Protein AF-A0A953XX07-F1 (afdb_monomer_lite)

Sequence (100 aa):
GDMLASLPTWREVTELLRRIEFIPVFRPGHTSEVFQTLKGKFPEGVIENLKANVVRMPLLPISSTSIRESAAAGESIRQQVPPGVEAYIRANRLYTGGNQ

pLDDT: mean 89.09, std 9.96, range [38.75, 96.44]

Radius of gyration: 18.27 Å; chains: 1; bounding box: 34×27×53 Å

Foldseek 3Di:
DVVLLCLLVDDPSVVCLVPDQDAAEDEPPDDPCSLVSCPVSDDPVSSVSNVVRYDYDYHDPADPVVLLVCLLVVHDCPPNDDPVVSVVCVVVVPSVPDDD

Structure (mmCIF, N/CA/C/O backbone):
data_AF-A0A953XX07-F1
#
_entry.id   AF-A0A953XX07-F1
#
loop_
_atom_site.group_PDB
_atom_site.id
_atom_site.type_symbol
_atom_site.label_atom_id
_atom_site.label_alt_id
_atom_site.label_comp_id
_atom_site.label_asym_id
_atom_site.label_entity_id
_atom_site.label_seq_id
_atom_site.pdbx_PDB_ins_code
_atom_site.Cartn_x
_atom_site.Cartn_y
_atom_site.Cartn_z
_atom_site.occupancy
_atom_site.B_iso_or_equiv
_atom_site.auth_seq_id
_atom_site.auth_comp_id
_atom_site.auth_asym_id
_atom_site.auth_atom_id
_atom_site.pdbx_PDB_model_num
ATOM 1 N N . GLY A 1 1 ? 0.443 4.624 -3.288 1.00 57.72 1 GLY A N 1
ATOM 2 C CA . GLY A 1 1 ? 1.523 5.232 -4.085 1.00 57.72 1 GLY A CA 1
ATOM 3 C C . GLY A 1 1 ? 2.894 4.724 -3.683 1.00 57.72 1 GLY A C 1
ATOM 4 O O . GLY A 1 1 ? 3.708 4.550 -4.569 1.00 57.72 1 GLY A O 1
ATOM 5 N N . ASP A 1 2 ? 3.129 4.397 -2.411 1.00 67.50 2 ASP A N 1
ATOM 6 C CA . ASP A 1 2 ? 4.430 3.880 -1.948 1.00 67.50 2 ASP A CA 1
ATOM 7 C C . ASP A 1 2 ? 4.814 2.503 -2.548 1.00 67.50 2 ASP A C 1
ATOM 9 O O . ASP A 1 2 ? 5.887 2.325 -3.116 1.00 67.50 2 ASP A O 1
ATOM 13 N N . MET A 1 3 ? 3.868 1.552 -2.582 1.00 81.31 3 MET A N 1
ATOM 14 C CA . MET A 1 3 ? 4.082 0.206 -3.154 1.00 81.31 3 MET A CA 1
ATOM 15 C C . MET A 1 3 ? 4.464 0.198 -4.643 1.00 81.31 3 MET A C 1
ATOM 17 O O . MET A 1 3 ? 5.091 -0.745 -5.112 1.00 81.31 3 MET A O 1
ATOM 21 N N . LEU A 1 4 ? 4.079 1.228 -5.405 1.00 88.25 4 LEU A N 1
ATOM 22 C CA . LEU A 1 4 ? 4.428 1.291 -6.824 1.00 88.25 4 LEU A CA 1
ATOM 23 C C . LEU A 1 4 ? 5.920 1.601 -7.008 1.00 88.25 4 LEU A C 1
ATOM 25 O O . LEU A 1 4 ? 6.539 1.049 -7.909 1.00 88.25 4 LEU A O 1
ATOM 29 N N . ALA A 1 5 ? 6.514 2.426 -6.138 1.00 89.00 5 ALA A N 1
ATOM 30 C CA . ALA A 1 5 ? 7.940 2.754 -6.187 1.00 89.00 5 ALA A CA 1
ATOM 31 C C . ALA A 1 5 ? 8.833 1.536 -5.895 1.00 89.00 5 ALA A C 1
ATOM 33 O O . ALA A 1 5 ? 9.939 1.432 -6.432 1.00 89.00 5 ALA A O 1
ATOM 34 N N . SER A 1 6 ? 8.346 0.606 -5.065 1.00 92.31 6 SER A N 1
ATOM 35 C CA . SER A 1 6 ? 9.038 -0.644 -4.740 1.00 92.31 6 SER A CA 1
ATOM 36 C C . SER A 1 6 ? 8.798 -1.761 -5.754 1.00 92.31 6 SER A C 1
ATOM 38 O O . SER A 1 6 ? 9.482 -2.774 -5.690 1.00 92.31 6 SER A O 1
ATOM 40 N N . LEU A 1 7 ? 7.898 -1.588 -6.728 1.00 93.69 7 LEU A N 1
ATOM 41 C CA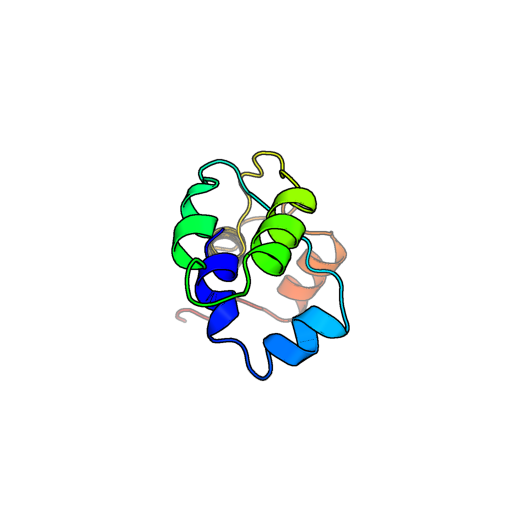 . LEU A 1 7 ? 7.595 -2.609 -7.737 1.00 93.69 7 LEU A CA 1
ATOM 42 C C . LEU A 1 7 ? 8.853 -3.231 -8.393 1.00 93.69 7 LEU A C 1
ATOM 44 O O . LEU A 1 7 ? 8.921 -4.455 -8.473 1.00 93.69 7 LEU A O 1
ATOM 48 N N . PRO A 1 8 ? 9.898 -2.467 -8.777 1.00 94.19 8 PRO A N 1
ATOM 49 C CA . PRO A 1 8 ? 11.131 -3.029 -9.341 1.00 94.19 8 PRO A CA 1
ATOM 50 C C . PRO A 1 8 ? 11.884 -4.005 -8.430 1.00 94.19 8 PRO A C 1
ATOM 52 O O . PRO A 1 8 ? 12.699 -4.780 -8.919 1.00 94.19 8 PRO A O 1
ATOM 55 N N . THR A 1 9 ? 11.653 -3.958 -7.116 1.00 94.88 9 THR A N 1
ATOM 56 C CA . THR A 1 9 ? 12.309 -4.842 -6.144 1.00 94.88 9 THR A CA 1
ATOM 57 C C . THR A 1 9 ? 11.512 -6.117 -5.882 1.00 94.88 9 THR A C 1
ATOM 59 O O . THR A 1 9 ? 11.923 -6.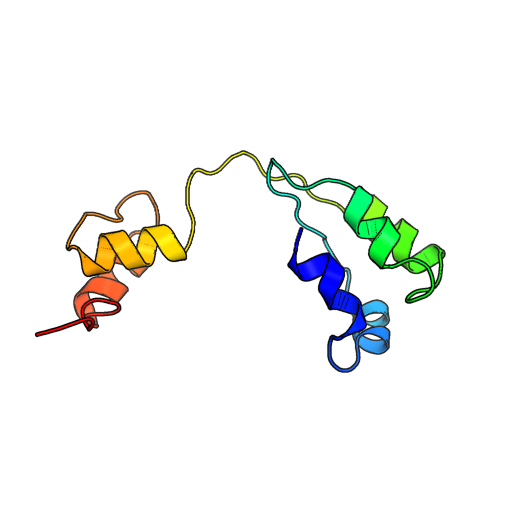935 -5.060 1.00 94.88 9 THR A O 1
ATOM 62 N N . TRP A 1 10 ? 10.350 -6.290 -6.516 1.00 95.38 10 TRP A N 1
ATOM 63 C CA . TRP A 1 10 ? 9.524 -7.473 -6.316 1.00 95.38 10 TRP A CA 1
ATOM 64 C C . TRP A 1 10 ? 10.167 -8.693 -6.976 1.00 95.38 10 TRP A C 1
ATOM 66 O O . TRP A 1 10 ? 10.747 -8.618 -8.062 1.00 95.38 10 TRP A O 1
ATOM 76 N N . ARG A 1 11 ? 10.039 -9.848 -6.317 1.00 96.44 11 ARG A N 1
ATOM 77 C CA . ARG A 1 11 ? 10.537 -11.116 -6.849 1.00 96.44 11 ARG A CA 1
ATOM 78 C C . ARG A 1 11 ? 9.853 -11.413 -8.183 1.00 96.44 11 ARG A C 1
ATOM 80 O O . ARG A 1 11 ? 8.629 -11.439 -8.247 1.00 96.44 11 ARG A O 1
ATOM 87 N N . GLU A 1 12 ? 10.660 -11.650 -9.217 1.00 96.06 12 GLU A N 1
ATOM 88 C CA . GLU A 1 12 ? 10.198 -11.980 -10.573 1.00 96.06 12 GLU A CA 1
ATOM 89 C C . GLU A 1 12 ? 9.247 -10.934 -11.181 1.00 96.06 12 GLU A C 1
ATOM 91 O O . GLU A 1 12 ? 8.350 -11.268 -11.955 1.00 96.06 12 GLU A O 1
ATOM 96 N N . VAL A 1 13 ? 9.456 -9.646 -10.877 1.00 95.56 13 VAL A N 1
ATOM 97 C CA . VAL A 1 13 ? 8.570 -8.567 -11.347 1.00 95.56 13 VAL A CA 1
ATOM 98 C C . VAL A 1 13 ? 8.352 -8.565 -12.863 1.00 95.56 13 VAL A C 1
ATOM 100 O O . VAL A 1 13 ? 7.231 -8.356 -13.313 1.00 95.56 13 VAL A O 1
ATOM 103 N N . THR A 1 14 ? 9.375 -8.869 -13.663 1.00 93.31 14 THR A N 1
ATOM 104 C CA . THR A 1 14 ? 9.243 -8.949 -15.126 1.00 93.31 14 THR A CA 1
ATOM 105 C C . THR A 1 14 ? 8.269 -10.040 -15.565 1.00 93.31 14 THR A C 1
ATOM 107 O O . THR A 1 14 ? 7.546 -9.853 -16.538 1.00 93.31 14 THR A O 1
ATOM 110 N N . GLU A 1 15 ? 8.224 -11.173 -14.861 1.00 95.62 15 GLU A N 1
ATOM 111 C CA . GLU A 1 15 ? 7.283 -12.246 -15.182 1.00 95.62 15 GLU A CA 1
ATOM 112 C C . GLU A 1 15 ? 5.868 -11.893 -14.739 1.00 95.62 15 GLU A C 1
ATOM 114 O O . GLU A 1 15 ? 4.914 -12.124 -15.482 1.00 95.62 15 GLU A O 1
ATOM 119 N N . LEU A 1 16 ? 5.731 -11.256 -13.575 1.00 95.81 16 LEU A N 1
ATOM 120 C CA . LEU A 1 16 ? 4.446 -10.730 -13.128 1.00 95.81 16 LEU A CA 1
ATOM 121 C C . LEU A 1 16 ? 3.884 -9.738 -14.153 1.00 95.81 16 LEU A C 1
ATOM 123 O O . LEU A 1 16 ? 2.742 -9.887 -14.574 1.00 95.81 16 LEU A O 1
ATOM 127 N N . LEU A 1 17 ? 4.701 -8.796 -14.632 1.00 94.31 17 LEU A N 1
ATOM 128 C CA . LEU A 1 17 ? 4.308 -7.809 -15.646 1.00 94.31 17 LEU A CA 1
ATOM 129 C C . LEU A 1 17 ? 3.858 -8.435 -16.978 1.00 94.31 17 LEU A C 1
ATOM 131 O O . LEU A 1 17 ? 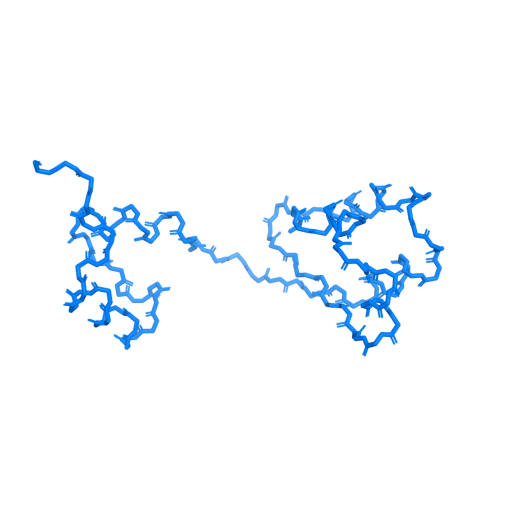3.155 -7.782 -17.741 1.00 94.31 17 LEU A O 1
ATOM 135 N N . ARG A 1 18 ? 4.252 -9.682 -17.272 1.00 93.75 18 ARG A N 1
ATOM 136 C CA . ARG A 1 18 ? 3.794 -10.425 -18.458 1.00 93.75 18 ARG A CA 1
ATOM 137 C C . ARG A 1 18 ? 2.529 -11.243 -18.219 1.00 93.75 18 ARG A C 1
ATOM 139 O O . ARG A 1 18 ? 1.801 -11.509 -19.169 1.00 93.75 18 ARG A O 1
ATOM 146 N N . ARG A 1 19 ? 2.306 -11.706 -16.987 1.00 95.81 19 ARG A N 1
ATOM 147 C CA . ARG A 1 19 ? 1.229 -12.653 -16.653 1.00 95.81 19 ARG A CA 1
ATOM 148 C C . ARG A 1 19 ? -0.040 -11.992 -16.153 1.00 95.81 19 ARG A C 1
ATOM 150 O O . ARG A 1 19 ? -1.102 -12.598 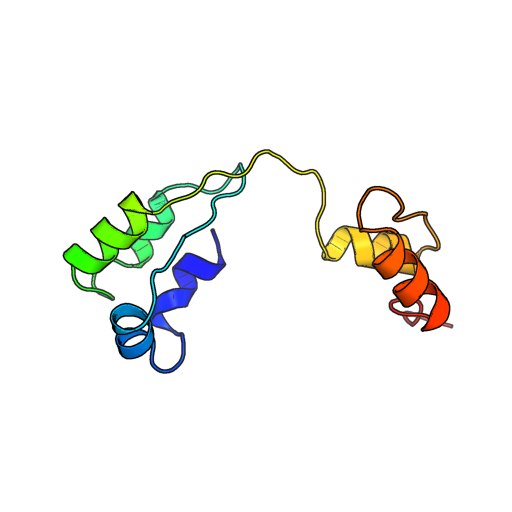-16.264 1.00 95.81 19 ARG A O 1
ATOM 157 N N . ILE A 1 20 ? 0.076 -10.816 -15.545 1.00 95.12 20 ILE A N 1
ATOM 158 C CA . ILE A 1 20 ? -1.044 -10.146 -14.894 1.00 95.12 20 ILE A CA 1
ATOM 159 C C . ILE A 1 20 ? -1.098 -8.673 -15.265 1.00 95.12 20 ILE A C 1
ATOM 161 O O . ILE A 1 20 ? -0.087 -8.039 -15.569 1.00 95.12 20 ILE A O 1
ATOM 165 N N . GLU A 1 21 ? -2.301 -8.124 -15.180 1.00 93.00 21 GLU A N 1
ATOM 166 C CA . GLU A 1 21 ? -2.519 -6.695 -15.298 1.00 93.00 21 GLU A CA 1
ATOM 167 C C . GLU A 1 21 ? -2.304 -6.016 -13.943 1.00 93.00 21 GLU A C 1
ATOM 169 O O . GLU A 1 21 ? -2.869 -6.413 -12.921 1.00 93.00 21 GLU A O 1
ATOM 174 N N . PHE A 1 22 ? -1.474 -4.977 -13.934 1.00 94.50 22 PHE A N 1
ATOM 175 C CA . PHE A 1 22 ? -1.254 -4.156 -12.752 1.00 94.50 22 PHE A CA 1
ATOM 176 C C . PHE A 1 22 ? -2.196 -2.955 -12.773 1.00 94.50 22 PHE A C 1
ATOM 178 O O . PHE A 1 22 ? -2.238 -2.208 -13.749 1.00 94.50 22 PHE A O 1
ATOM 185 N N . ILE A 1 23 ? -2.893 -2.738 -11.657 1.00 92.94 23 ILE A N 1
ATOM 186 C CA . ILE A 1 23 ? -3.803 -1.606 -11.448 1.00 92.94 23 ILE A CA 1
ATOM 187 C C . ILE A 1 23 ? -3.251 -0.764 -10.294 1.00 92.94 23 ILE A C 1
ATOM 189 O O . ILE A 1 23 ? -3.512 -1.067 -9.123 1.00 92.94 23 ILE A O 1
ATOM 193 N N . PRO A 1 24 ? -2.437 0.272 -10.563 1.00 92.12 24 PRO A N 1
ATOM 194 C CA . PRO A 1 24 ? -1.929 1.116 -9.498 1.00 92.12 24 PRO A CA 1
ATOM 195 C C . PRO A 1 24 ? -3.047 1.951 -8.879 1.00 92.12 24 PRO A C 1
ATOM 197 O O . PRO A 1 24 ? -3.754 2.690 -9.562 1.00 92.12 24 PRO A O 1
ATOM 200 N N . VAL A 1 25 ? -3.175 1.878 -7.557 1.00 90.06 25 VAL A N 1
ATOM 201 C CA . VAL A 1 25 ? -4.231 2.584 -6.829 1.00 90.06 25 VAL A CA 1
ATOM 202 C C . VAL A 1 25 ? -3.675 3.814 -6.115 1.00 90.06 25 VAL A C 1
ATOM 204 O O . VAL A 1 25 ? -2.749 3.732 -5.295 1.00 90.06 25 VAL A O 1
ATOM 207 N N . PHE A 1 26 ? -4.216 4.987 -6.445 1.00 89.50 26 PHE A N 1
ATOM 208 C CA . PHE A 1 26 ? -3.758 6.277 -5.933 1.00 89.50 26 PHE A CA 1
ATOM 209 C C . PHE A 1 26 ? -4.734 6.812 -4.886 1.00 89.50 26 PHE A C 1
ATOM 21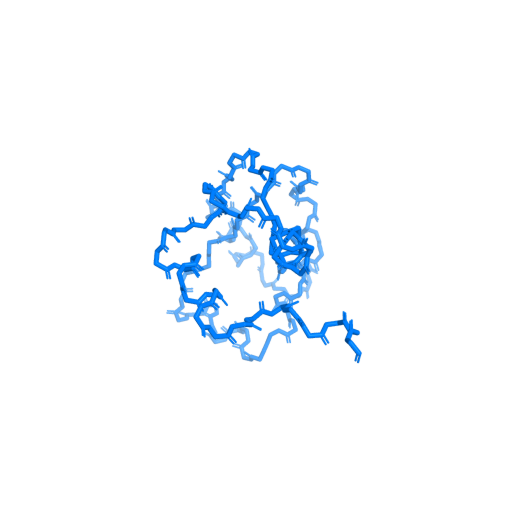1 O O . PHE A 1 26 ? -5.876 7.149 -5.191 1.00 89.50 26 PHE A O 1
ATOM 218 N N . ARG A 1 27 ? -4.252 6.918 -3.644 1.00 85.38 27 ARG A N 1
ATOM 219 C CA . ARG A 1 27 ? -4.929 7.626 -2.552 1.00 85.38 27 ARG A CA 1
ATOM 220 C C . ARG A 1 27 ? -4.628 9.127 -2.660 1.00 85.38 27 ARG A C 1
ATOM 222 O O . ARG A 1 27 ? -3.514 9.467 -3.074 1.00 85.38 27 ARG A O 1
ATOM 229 N N . PRO A 1 28 ? -5.542 10.021 -2.247 1.00 81.50 28 PRO A N 1
ATOM 230 C CA . PRO A 1 28 ? -5.258 11.452 -2.181 1.00 81.50 28 PRO A CA 1
ATOM 231 C C . PRO A 1 28 ? -3.950 11.743 -1.432 1.00 81.50 28 PRO A C 1
ATOM 233 O O . PRO A 1 28 ? -3.623 11.058 -0.462 1.00 81.50 28 PRO A O 1
ATOM 236 N N . GLY A 1 29 ? -3.178 12.708 -1.935 1.00 78.06 29 GLY A N 1
ATOM 237 C CA . GLY A 1 29 ? -1.821 13.006 -1.463 1.00 78.06 29 GLY A CA 1
ATOM 238 C C . GLY A 1 29 ? -0.700 12.215 -2.152 1.00 78.06 29 GLY A C 1
ATOM 239 O O . GLY A 1 29 ? 0.463 12.529 -1.936 1.00 78.06 29 GLY A O 1
ATOM 240 N N . HIS A 1 30 ? -1.011 11.232 -3.008 1.00 78.19 30 HIS A N 1
ATOM 241 C CA . HIS A 1 30 ? -0.013 10.579 -3.864 1.00 78.19 30 HIS A CA 1
ATOM 242 C C . HIS A 1 30 ? -0.064 11.125 -5.294 1.00 78.19 30 HIS A C 1
ATOM 244 O O . HIS A 1 30 ? -1.141 11.271 -5.878 1.00 78.19 30 HIS A O 1
ATOM 250 N N . THR A 1 31 ? 1.110 11.391 -5.865 1.00 76.88 31 THR A N 1
ATOM 251 C CA . THR A 1 31 ? 1.274 12.031 -7.174 1.00 76.88 31 THR A CA 1
ATOM 252 C C . THR A 1 31 ? 1.742 11.040 -8.240 1.00 76.88 31 THR A C 1
ATOM 254 O O . THR A 1 31 ? 2.276 9.967 -7.955 1.00 76.88 31 THR A O 1
ATOM 257 N N . SER A 1 32 ? 1.576 11.421 -9.508 1.00 82.00 32 SER A N 1
ATOM 258 C CA . SER A 1 32 ? 2.142 10.713 -10.665 1.00 82.00 32 SER A CA 1
ATOM 259 C C . SER A 1 32 ? 3.671 10.793 -10.743 1.00 82.00 32 SER A C 1
ATOM 261 O O . SER A 1 32 ? 4.275 10.159 -11.605 1.00 82.00 32 SER A O 1
ATOM 263 N N . GLU A 1 33 ? 4.324 11.538 -9.851 1.00 87.06 33 GLU A N 1
ATOM 264 C CA . GLU A 1 33 ? 5.787 11.643 -9.797 1.00 87.06 33 GLU A CA 1
ATOM 265 C C . GLU A 1 33 ? 6.431 10.294 -9.470 1.00 87.06 33 GLU A C 1
ATOM 267 O O . GLU A 1 33 ? 7.545 10.024 -9.910 1.00 87.06 33 GLU A O 1
ATOM 272 N N . VAL A 1 34 ? 5.697 9.390 -8.809 1.00 88.12 34 VAL A N 1
ATOM 273 C CA . VAL A 1 34 ? 6.153 8.019 -8.549 1.00 88.12 34 VAL A CA 1
ATOM 274 C C . VAL A 1 34 ? 6.579 7.283 -9.826 1.00 88.12 34 VAL A C 1
ATOM 276 O O . VAL A 1 34 ? 7.526 6.501 -9.788 1.00 88.12 34 VAL A O 1
ATOM 279 N N . PHE A 1 35 ? 5.977 7.577 -10.986 1.00 90.81 35 PHE A N 1
ATOM 280 C CA . PHE A 1 35 ? 6.373 6.962 -12.258 1.00 90.81 35 PHE A CA 1
ATOM 281 C C . PHE A 1 35 ? 7.777 7.380 -12.708 1.00 90.81 35 PHE A C 1
ATOM 283 O O . PHE A 1 35 ? 8.432 6.635 -13.433 1.00 90.81 35 PHE A O 1
ATOM 290 N N . GLN A 1 36 ? 8.280 8.531 -12.250 1.00 90.62 36 GLN A N 1
ATOM 291 C CA . GLN A 1 36 ? 9.662 8.938 -12.509 1.00 90.62 36 GLN A CA 1
ATOM 292 C C . GLN A 1 36 ? 10.652 7.988 -11.830 1.00 90.62 36 GLN A C 1
ATOM 294 O O . GLN A 1 36 ? 11.688 7.678 -12.406 1.00 90.62 36 GLN A O 1
ATOM 299 N N . THR A 1 37 ? 10.303 7.443 -10.659 1.00 90.81 37 THR A N 1
ATOM 300 C CA . THR A 1 37 ? 11.146 6.473 -9.934 1.00 90.81 37 THR A CA 1
ATOM 301 C C . THR A 1 37 ? 11.273 5.118 -10.644 1.00 90.81 37 THR A C 1
ATOM 303 O O . THR A 1 37 ? 12.141 4.314 -10.285 1.00 90.81 37 THR A O 1
ATOM 306 N N . LEU A 1 38 ? 10.419 4.867 -11.646 1.00 92.19 38 LEU A N 1
ATOM 307 C CA . LEU A 1 38 ? 10.402 3.653 -12.464 1.00 92.19 38 LEU A CA 1
ATOM 308 C C . LEU A 1 38 ? 11.183 3.798 -13.774 1.00 92.19 38 LEU A C 1
ATOM 310 O O . LEU A 1 38 ? 11.501 2.790 -14.409 1.00 92.19 38 LEU A O 1
ATOM 314 N N . LYS A 1 39 ? 11.515 5.029 -14.182 1.00 92.88 39 LYS A N 1
ATOM 315 C CA . LYS A 1 39 ? 12.313 5.267 -15.388 1.00 92.88 39 LYS A CA 1
ATOM 316 C C . LYS A 1 39 ? 13.674 4.590 -15.264 1.00 92.88 39 LYS A C 1
ATOM 318 O O . LYS A 1 39 ? 14.313 4.641 -14.217 1.00 92.88 39 LYS A O 1
ATOM 323 N N . GLY A 1 40 ? 14.095 3.920 -16.333 1.00 92.31 40 GLY A N 1
ATOM 324 C CA . GLY A 1 40 ? 15.332 3.134 -16.360 1.00 92.31 40 GLY A CA 1
ATOM 325 C C . GLY A 1 40 ? 15.256 1.790 -15.625 1.00 92.31 40 GLY A C 1
ATOM 326 O O . GLY A 1 40 ? 16.171 0.988 -15.769 1.00 92.31 40 GLY A O 1
ATOM 327 N N . LYS A 1 41 ? 14.174 1.508 -14.883 1.00 93.38 41 LYS A N 1
ATOM 328 C CA . LYS A 1 41 ? 13.937 0.204 -14.236 1.00 93.38 41 LYS A CA 1
ATOM 329 C C . LYS A 1 41 ? 12.993 -0.686 -15.042 1.00 93.38 41 LYS A C 1
ATOM 331 O O . LYS A 1 41 ? 13.103 -1.905 -14.977 1.00 93.38 41 LYS A O 1
ATOM 336 N N . PHE A 1 42 ? 12.097 -0.078 -15.818 1.00 94.56 42 PHE A N 1
ATOM 337 C CA . PHE A 1 42 ? 11.200 -0.771 -16.739 1.00 94.56 42 PHE A CA 1
ATOM 338 C C . PHE A 1 42 ? 11.243 -0.157 -18.144 1.00 94.56 42 PHE A C 1
ATOM 340 O O . PHE A 1 42 ? 11.546 1.034 -18.276 1.00 94.56 42 PHE A O 1
ATOM 347 N N . PRO A 1 43 ? 10.908 -0.938 -19.191 1.00 94.25 43 PRO A N 1
ATOM 348 C CA . PRO A 1 43 ? 10.659 -0.404 -20.526 1.00 94.25 43 PRO A CA 1
ATOM 349 C C . PRO A 1 43 ? 9.558 0.658 -20.510 1.00 94.25 43 PRO A C 1
ATOM 351 O O . PRO A 1 43 ? 8.603 0.561 -19.739 1.00 94.25 43 PRO A O 1
ATOM 354 N N . GLU A 1 44 ? 9.645 1.635 -21.408 1.00 94.12 44 GLU A N 1
ATOM 355 C CA . GLU A 1 44 ? 8.688 2.746 -21.457 1.00 94.12 44 GLU A CA 1
ATOM 356 C C . GLU A 1 44 ? 7.244 2.267 -21.655 1.00 94.12 44 GLU A C 1
ATOM 358 O O . GLU A 1 44 ? 6.352 2.711 -20.939 1.00 94.12 44 GLU A O 1
ATOM 363 N N . GLY A 1 45 ? 7.022 1.260 -22.509 1.00 94.25 45 GLY A N 1
ATOM 364 C CA . GLY A 1 45 ? 5.692 0.675 -22.714 1.00 94.25 45 GLY A CA 1
ATOM 365 C C . GLY A 1 45 ? 5.064 0.077 -21.447 1.00 94.25 45 GLY A C 1
ATOM 366 O O . GLY A 1 45 ? 3.853 0.164 -21.267 1.00 94.25 45 GLY A O 1
ATOM 367 N N . VAL A 1 46 ? 5.874 -0.465 -20.528 1.00 94.69 46 VAL A N 1
ATOM 368 C CA . VAL A 1 46 ? 5.384 -0.945 -19.223 1.00 94.69 46 VAL A CA 1
ATOM 369 C C . VAL A 1 46 ? 4.948 0.233 -18.358 1.00 94.69 46 VAL A C 1
ATOM 371 O O . VAL A 1 46 ? 3.891 0.189 -17.735 1.00 94.69 46 VAL A O 1
ATOM 374 N N . ILE A 1 47 ? 5.747 1.300 -18.325 1.00 94.81 47 ILE A N 1
ATOM 375 C CA . ILE A 1 47 ? 5.438 2.498 -17.539 1.00 94.81 47 ILE A CA 1
ATOM 376 C C . ILE A 1 47 ? 4.157 3.161 -18.062 1.00 94.81 47 ILE A C 1
ATOM 378 O O . ILE A 1 47 ? 3.315 3.560 -17.258 1.00 94.81 47 ILE A O 1
ATOM 382 N N . GLU A 1 48 ? 3.975 3.242 -19.381 1.00 94.62 48 GLU A N 1
ATOM 383 C CA . GLU A 1 48 ? 2.751 3.777 -19.987 1.00 94.62 48 GLU A CA 1
ATOM 384 C C . GLU A 1 48 ? 1.526 2.903 -19.701 1.00 94.62 48 GLU A C 1
ATOM 386 O O . GLU A 1 48 ? 0.475 3.433 -19.340 1.00 94.62 48 GLU A O 1
ATOM 391 N N . ASN A 1 49 ? 1.659 1.573 -19.750 1.00 94.31 49 ASN A N 1
ATOM 392 C CA . ASN A 1 49 ? 0.571 0.674 -19.360 1.00 94.31 49 ASN A CA 1
ATOM 393 C C . ASN A 1 49 ? 0.167 0.869 -17.885 1.00 94.31 49 ASN A C 1
ATOM 395 O O . ASN A 1 49 ? -1.015 1.025 -17.580 1.00 94.31 49 ASN A O 1
ATOM 399 N N . LEU A 1 50 ? 1.142 0.971 -16.974 1.00 94.19 50 LEU A N 1
ATOM 400 C CA . LEU A 1 50 ? 0.873 1.241 -15.559 1.00 94.19 50 LEU A CA 1
ATOM 401 C C . LEU A 1 50 ? 0.174 2.592 -15.345 1.00 94.19 50 LEU A C 1
ATOM 403 O O . LEU A 1 50 ? -0.693 2.694 -14.480 1.00 94.19 50 LEU A O 1
ATOM 407 N N . LYS A 1 51 ? 0.537 3.631 -16.110 1.00 93.25 51 LYS A N 1
ATOM 408 C CA . LYS A 1 51 ? -0.124 4.947 -16.054 1.00 93.25 51 LYS A CA 1
ATOM 409 C C . LYS A 1 51 ? -1.566 4.890 -16.553 1.00 93.25 51 LYS A C 1
ATOM 411 O O . LYS A 1 51 ? -2.431 5.516 -15.943 1.00 93.25 51 LYS A O 1
ATOM 416 N N . ALA A 1 52 ? -1.816 4.163 -17.642 1.00 93.12 52 ALA A N 1
ATOM 417 C CA . ALA A 1 52 ? -3.146 4.026 -18.232 1.00 93.12 52 ALA A CA 1
ATOM 418 C C . ALA A 1 52 ? -4.132 3.328 -17.281 1.00 93.12 52 ALA A C 1
ATOM 420 O O . ALA A 1 52 ? -5.304 3.692 -17.235 1.00 93.12 52 ALA A O 1
ATOM 421 N N . ASN A 1 53 ? -3.635 2.396 -16.464 1.00 93.56 53 ASN A N 1
ATOM 422 C CA . ASN A 1 53 ? -4.437 1.586 -15.548 1.00 93.56 53 ASN A CA 1
ATOM 423 C C . ASN A 1 53 ? -4.551 2.159 -14.123 1.00 93.56 53 ASN A C 1
ATOM 425 O O . ASN A 1 53 ? -4.937 1.451 -13.190 1.00 93.56 53 ASN A O 1
ATOM 429 N N . VAL A 1 54 ? -4.212 3.436 -13.910 1.00 92.56 54 VAL A N 1
ATOM 430 C CA . VAL A 1 54 ? -4.314 4.050 -12.578 1.00 92.56 54 VAL A CA 1
ATOM 431 C C . VAL A 1 54 ? -5.771 4.218 -12.157 1.00 92.56 54 VAL A C 1
ATOM 433 O O . VAL A 1 54 ? -6.552 4.909 -12.811 1.00 92.56 54 VAL A O 1
ATOM 436 N N . VAL A 1 55 ? -6.099 3.706 -10.971 1.00 92.25 55 VAL A N 1
ATOM 437 C CA . VAL A 1 55 ? -7.384 3.952 -10.308 1.00 92.25 55 VAL A CA 1
ATOM 438 C C . VAL A 1 55 ? -7.197 4.957 -9.179 1.00 92.25 55 VAL A C 1
ATOM 440 O O . VAL A 1 55 ? -6.369 4.780 -8.283 1.00 92.25 55 VAL A O 1
ATOM 443 N N . ARG A 1 56 ? -7.994 6.028 -9.196 1.00 89.25 56 ARG A N 1
ATOM 444 C CA . ARG A 1 56 ? -8.009 7.035 -8.129 1.00 89.25 56 ARG A CA 1
ATOM 445 C C . ARG A 1 56 ? -9.047 6.661 -7.083 1.00 89.25 56 ARG A C 1
ATOM 447 O O . ARG A 1 56 ? -10.225 6.527 -7.395 1.00 89.25 56 ARG A O 1
ATOM 454 N N . MET A 1 57 ? -8.605 6.519 -5.840 1.00 86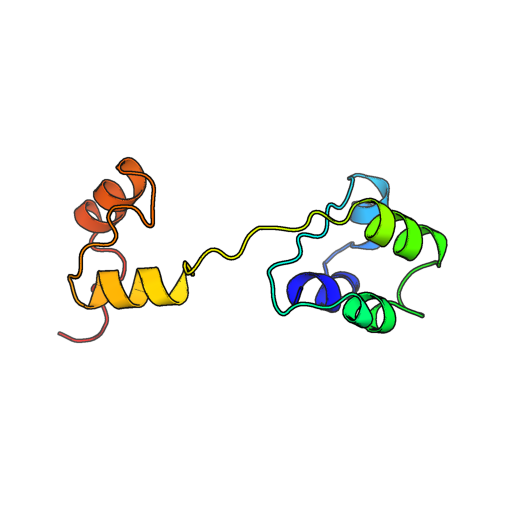.69 57 MET A N 1
ATOM 455 C CA . MET A 1 57 ? -9.500 6.301 -4.710 1.00 86.69 57 MET A CA 1
ATOM 456 C C . MET A 1 57 ? -9.972 7.627 -4.110 1.00 86.69 57 MET A C 1
ATOM 458 O O . MET A 1 57 ? -9.212 8.601 -4.103 1.00 86.69 57 MET A O 1
ATOM 462 N N . PRO A 1 58 ? -11.188 7.665 -3.538 1.00 85.00 58 PRO A N 1
ATOM 463 C CA . PRO A 1 58 ? -11.615 8.781 -2.707 1.00 85.00 58 PRO A CA 1
ATOM 464 C C . PRO A 1 58 ? -10.767 8.876 -1.432 1.00 85.00 58 PRO A C 1
ATOM 466 O O . PRO A 1 58 ? -10.077 7.930 -1.030 1.00 85.00 58 PRO A O 1
ATOM 469 N N . LEU A 1 59 ? -10.836 10.029 -0.764 1.00 83.50 59 LEU A N 1
ATOM 470 C CA . LEU A 1 59 ? -10.241 10.174 0.557 1.00 83.50 59 LEU A CA 1
ATOM 471 C C . LEU A 1 59 ? -11.047 9.340 1.552 1.00 83.50 59 LEU A C 1
ATOM 473 O O . LEU A 1 59 ? -12.168 9.688 1.905 1.00 83.50 59 LEU A O 1
ATOM 477 N N . LEU A 1 60 ? -10.451 8.249 2.019 1.00 82.00 60 LEU A N 1
ATOM 478 C CA . LEU A 1 60 ? -10.972 7.472 3.135 1.00 82.00 60 LEU A CA 1
ATOM 479 C C . LEU A 1 60 ? -10.111 7.777 4.362 1.00 82.00 60 LEU A C 1
ATOM 481 O O . LEU A 1 60 ? -8.909 7.498 4.308 1.00 82.00 60 LEU A O 1
ATOM 485 N N . PRO A 1 61 ? -10.660 8.328 5.458 1.00 80.25 61 PRO A N 1
ATOM 486 C CA . PRO A 1 61 ? -9.920 8.590 6.694 1.00 80.25 61 PRO A CA 1
ATOM 487 C C . PRO A 1 61 ? -9.734 7.300 7.515 1.00 80.25 61 PRO A C 1
ATOM 489 O O . PRO A 1 61 ? -9.946 7.272 8.719 1.00 80.25 61 PRO A O 1
ATOM 492 N N . ILE A 1 62 ? -9.384 6.199 6.848 1.00 86.56 62 ILE A N 1
ATOM 493 C CA . ILE A 1 62 ? -9.226 4.874 7.448 1.00 86.56 62 ILE A CA 1
ATOM 494 C C . ILE A 1 62 ? -7.832 4.362 7.091 1.00 86.56 62 ILE A C 1
ATOM 496 O O . ILE A 1 62 ? -7.345 4.553 5.972 1.00 86.56 62 ILE A O 1
ATOM 500 N N . SER A 1 63 ? -7.163 3.730 8.051 1.00 89.25 63 SER A N 1
ATOM 501 C CA . SER A 1 63 ? -5.889 3.050 7.846 1.00 89.25 63 SER A CA 1
ATOM 502 C C . SER A 1 63 ? -5.785 1.846 8.775 1.00 89.25 63 SER A C 1
ATOM 504 O O . SER A 1 63 ? -6.352 1.851 9.865 1.00 89.25 63 SER A O 1
ATOM 506 N N . SER A 1 64 ? -5.028 0.820 8.386 1.00 91.69 64 SER A N 1
ATOM 507 C CA . SER A 1 64 ? -4.811 -0.330 9.268 1.00 91.69 64 SER A CA 1
ATOM 508 C C . SER A 1 64 ? -4.072 0.059 10.551 1.00 91.69 64 SER A C 1
ATOM 510 O O . SER A 1 64 ? -4.292 -0.570 11.575 1.00 91.69 64 SER A O 1
ATOM 512 N N . THR A 1 65 ? -3.208 1.081 10.511 1.00 91.81 65 THR A N 1
ATOM 513 C CA . THR A 1 65 ? -2.527 1.598 11.709 1.00 91.81 65 THR A CA 1
ATOM 514 C C . THR A 1 65 ? -3.535 2.175 12.696 1.00 91.81 65 THR A C 1
ATOM 516 O O . THR A 1 65 ? -3.615 1.666 13.808 1.00 91.81 65 THR A O 1
ATOM 519 N N . SER A 1 66 ? -4.388 3.106 12.256 1.00 92.50 66 SER A N 1
ATOM 520 C CA . SER A 1 66 ? -5.423 3.694 13.117 1.00 92.50 66 SER A CA 1
ATOM 521 C C . SER A 1 66 ? -6.433 2.656 13.622 1.00 92.50 66 SER A C 1
ATOM 523 O O . SER A 1 66 ? -6.825 2.704 14.779 1.00 92.50 66 SER A O 1
ATOM 525 N N . ILE A 1 67 ? -6.815 1.668 12.797 1.00 94.81 67 ILE A N 1
ATOM 526 C CA . ILE A 1 67 ? -7.698 0.567 13.233 1.00 94.81 67 ILE A CA 1
ATOM 527 C C . ILE A 1 67 ? -7.042 -0.250 14.354 1.00 94.81 67 ILE A C 1
ATOM 529 O O . ILE A 1 67 ? -7.705 -0.583 15.332 1.00 94.81 67 ILE A O 1
ATOM 533 N N . ARG A 1 68 ? -5.754 -0.600 14.221 1.00 94.75 68 ARG A N 1
ATOM 534 C CA . ARG A 1 68 ? -5.039 -1.367 15.254 1.00 94.75 68 ARG A CA 1
ATOM 535 C C . ARG A 1 68 ? -4.883 -0.571 16.546 1.00 94.75 68 ARG A C 1
ATOM 537 O O . ARG A 1 68 ? -5.033 -1.159 17.608 1.00 94.75 68 ARG A O 1
ATOM 544 N N . GLU A 1 69 ? -4.599 0.726 16.452 1.00 93.81 69 GLU A N 1
ATOM 545 C CA . GLU A 1 69 ? -4.491 1.628 17.606 1.00 93.81 69 GLU A CA 1
ATOM 546 C C . GLU A 1 69 ? -5.825 1.738 18.355 1.00 93.81 69 GLU A C 1
ATOM 548 O O . GLU A 1 69 ? -5.867 1.459 19.551 1.00 93.81 69 GLU A O 1
ATOM 553 N N . SER A 1 70 ? -6.927 2.021 17.651 1.00 92.50 70 SER A N 1
ATOM 554 C CA . SER A 1 70 ? -8.268 2.049 18.249 1.00 92.50 70 SER A CA 1
ATOM 555 C C . SER A 1 70 ? -8.660 0.696 18.849 1.00 92.50 70 SER A C 1
ATOM 557 O O . SER A 1 70 ? -9.139 0.636 19.980 1.00 92.50 70 SER A O 1
ATOM 559 N N . ALA A 1 71 ? -8.401 -0.413 18.147 1.00 93.19 71 ALA A N 1
ATOM 560 C CA . ALA A 1 71 ? -8.678 -1.751 18.671 1.00 93.19 71 ALA A CA 1
ATOM 561 C C . ALA A 1 71 ? -7.866 -2.064 19.943 1.00 93.19 71 ALA A C 1
ATOM 563 O O . ALA A 1 71 ? -8.405 -2.655 20.878 1.00 93.19 71 ALA A O 1
ATOM 564 N N . ALA A 1 72 ? -6.596 -1.650 20.000 1.00 92.75 72 ALA A N 1
ATOM 565 C CA . ALA A 1 72 ? -5.745 -1.800 21.180 1.00 92.75 72 ALA A CA 1
ATOM 566 C C . ALA A 1 72 ? -6.228 -0.940 22.361 1.00 92.75 72 ALA A C 1
ATOM 568 O O . ALA A 1 72 ? -6.173 -1.387 23.504 1.00 92.75 72 ALA A O 1
ATOM 569 N N . ALA A 1 73 ? -6.749 0.258 22.082 1.00 91.44 73 ALA A N 1
ATOM 570 C CA . ALA A 1 73 ? -7.338 1.163 23.070 1.00 91.44 73 ALA A CA 1
ATOM 571 C C . ALA A 1 73 ? -8.747 0.741 23.541 1.00 91.44 73 ALA A C 1
ATOM 573 O O . ALA A 1 73 ? -9.334 1.397 24.400 1.00 91.44 73 ALA A O 1
ATOM 574 N N . GLY A 1 74 ? -9.311 -0.345 22.996 1.00 88.38 74 GLY A N 1
ATOM 575 C CA . GLY A 1 74 ? -10.677 -0.785 23.295 1.00 88.38 74 GLY A CA 1
ATOM 576 C C . GLY A 1 74 ? -11.762 0.100 22.670 1.00 88.38 74 GLY A C 1
ATOM 577 O O . GLY A 1 74 ? -12.934 -0.008 23.035 1.00 88.38 74 GLY A O 1
ATOM 578 N N . GLU A 1 75 ? -11.392 0.966 21.729 1.00 90.56 75 GLU A N 1
ATOM 579 C CA . GLU A 1 75 ? -12.316 1.823 20.998 1.00 90.56 75 GLU A CA 1
ATOM 580 C C . GLU A 1 75 ? -13.092 1.034 19.937 1.00 90.56 75 GLU A C 1
ATOM 582 O O . GLU A 1 75 ? -12.656 0.008 19.405 1.00 90.56 75 GLU A O 1
ATOM 587 N N . SER A 1 76 ? -14.274 1.543 19.590 1.00 88.75 76 SER A N 1
ATOM 588 C CA . SER A 1 76 ? -15.096 0.953 18.539 1.00 88.75 76 SER A CA 1
ATOM 589 C C . SER A 1 76 ? -14.492 1.211 17.158 1.00 88.75 76 SER A C 1
ATOM 591 O O . SER A 1 76 ? -14.487 2.341 16.680 1.00 88.75 76 SER A O 1
ATOM 593 N N . ILE A 1 77 ? -14.124 0.138 16.461 1.00 93.31 77 ILE A N 1
ATOM 594 C CA . ILE A 1 77 ? -13.744 0.149 15.034 1.00 93.31 77 ILE A CA 1
ATOM 595 C C . ILE A 1 77 ? -14.931 -0.143 14.097 1.00 93.31 77 ILE A C 1
ATOM 597 O O . ILE A 1 77 ? -14.764 -0.369 12.893 1.00 93.31 77 ILE A O 1
ATOM 601 N N . ARG A 1 78 ? -16.157 -0.138 14.638 1.00 88.06 78 ARG A N 1
ATOM 602 C CA . ARG A 1 78 ? -17.394 -0.256 13.861 1.00 88.06 78 ARG A CA 1
ATOM 603 C C . ARG A 1 78 ? -17.435 0.837 12.791 1.00 88.06 78 ARG A C 1
ATOM 605 O O . ARG A 1 78 ? -17.062 1.971 13.058 1.00 88.06 78 ARG A O 1
ATOM 612 N N . GLN A 1 79 ? -17.900 0.499 11.588 1.00 89.19 79 GLN A N 1
ATOM 613 C CA . GLN A 1 79 ? -17.896 1.359 10.385 1.00 89.19 79 GLN A CA 1
ATOM 614 C C . GLN A 1 79 ? -16.524 1.566 9.715 1.00 89.19 79 GLN A C 1
ATOM 616 O O . GLN A 1 79 ? -16.491 2.029 8.578 1.00 89.19 79 GLN A O 1
ATOM 621 N N . GLN A 1 80 ? -15.409 1.183 10.346 1.00 91.88 80 GLN A N 1
ATOM 622 C CA . GLN A 1 80 ? -14.087 1.174 9.696 1.00 91.88 80 GLN A CA 1
ATOM 623 C C . GLN A 1 80 ? -13.769 -0.179 9.052 1.00 91.88 80 GLN A C 1
ATOM 625 O O . GLN A 1 80 ? -12.973 -0.259 8.116 1.00 91.88 80 GLN A O 1
ATOM 630 N N . VAL A 1 81 ? -14.404 -1.242 9.549 1.00 94.06 81 VAL A N 1
ATOM 631 C CA . VAL A 1 81 ? -14.271 -2.611 9.050 1.00 94.06 81 VAL A CA 1
ATOM 632 C C . VAL A 1 81 ? -15.648 -3.265 8.881 1.00 94.06 81 VAL A C 1
ATOM 634 O O . VAL A 1 81 ? -16.614 -2.849 9.528 1.00 94.06 81 VAL A O 1
ATOM 637 N N . PRO A 1 82 ? -15.768 -4.312 8.044 1.00 95.75 82 PRO A N 1
ATOM 638 C CA . PRO A 1 82 ? -16.978 -5.124 7.993 1.00 95.75 82 PRO A CA 1
ATOM 639 C C . PRO A 1 82 ? -17.313 -5.739 9.368 1.00 95.75 82 PRO A C 1
ATOM 641 O O . PRO A 1 82 ? -16.390 -6.140 10.084 1.00 95.75 82 PRO A O 1
ATOM 644 N N . PRO A 1 83 ? -18.600 -5.920 9.725 1.00 94.69 83 PRO A N 1
ATOM 645 C CA . PRO A 1 83 ? -18.998 -6.450 11.037 1.00 94.69 83 PRO A CA 1
ATOM 646 C C . PRO A 1 83 ? -18.363 -7.801 11.399 1.00 94.69 83 PRO A C 1
ATOM 648 O O . PRO A 1 83 ? -18.006 -8.035 12.551 1.00 94.69 83 PRO A O 1
ATOM 651 N N . GLY A 1 84 ? -18.169 -8.685 10.413 1.00 96.12 84 GLY A N 1
ATOM 652 C CA . GLY A 1 84 ? -17.498 -9.972 10.627 1.00 96.12 84 GLY A CA 1
ATOM 653 C C . GLY A 1 84 ? -16.024 -9.833 11.025 1.00 96.12 84 GLY A C 1
ATOM 654 O O . GLY A 1 84 ? -15.528 -10.624 11.821 1.00 96.12 84 GLY A O 1
ATOM 655 N N . VAL A 1 85 ? -15.336 -8.798 10.530 1.00 96.00 85 VAL A N 1
ATOM 656 C CA . VAL A 1 85 ? -13.937 -8.508 10.882 1.00 96.00 85 VAL A CA 1
ATOM 657 C C . VAL A 1 85 ? -13.847 -7.958 12.305 1.00 96.00 85 VAL A C 1
ATOM 659 O O . VAL A 1 85 ? -13.004 -8.413 13.073 1.00 96.00 85 VAL A O 1
ATOM 662 N N . GLU A 1 86 ? -14.743 -7.043 12.688 1.00 94.06 86 GLU A N 1
ATOM 663 C CA . GLU A 1 86 ? -14.843 -6.531 14.067 1.00 94.06 86 GLU A CA 1
ATOM 664 C C . GLU A 1 86 ? -15.088 -7.677 15.063 1.00 94.06 86 GLU A C 1
ATOM 666 O O . GLU A 1 86 ? -14.372 -7.815 16.058 1.00 94.06 86 GLU A O 1
ATOM 671 N N . ALA A 1 87 ? -16.056 -8.551 14.760 1.00 93.62 87 ALA A N 1
ATOM 672 C CA . ALA A 1 87 ? -16.360 -9.719 15.581 1.00 93.62 87 ALA A CA 1
ATOM 673 C C . ALA A 1 87 ? -15.154 -10.661 15.714 1.00 93.62 87 ALA A C 1
ATOM 675 O O . ALA A 1 87 ? -14.862 -11.134 16.814 1.00 93.62 87 ALA A O 1
ATOM 676 N N . TYR A 1 88 ? -14.428 -10.894 14.617 1.00 95.31 88 TYR A N 1
ATOM 677 C CA . TYR A 1 88 ? -13.235 -11.737 14.604 1.00 95.31 88 TYR A CA 1
ATOM 678 C C . TYR A 1 88 ? -12.093 -11.154 15.444 1.00 95.31 88 TYR A C 1
ATOM 680 O O . TYR A 1 88 ? -11.499 -11.878 16.246 1.00 95.31 88 TYR A O 1
ATOM 688 N N . ILE A 1 89 ? -11.811 -9.853 15.306 1.00 93.94 89 ILE A N 1
ATOM 689 C CA . ILE A 1 89 ? -10.793 -9.146 16.100 1.00 93.94 89 ILE A CA 1
ATOM 690 C C . ILE A 1 89 ? -11.102 -9.283 17.593 1.00 93.94 89 ILE A C 1
ATOM 692 O O . ILE A 1 89 ? -10.217 -9.650 18.367 1.00 93.94 89 ILE A O 1
ATOM 696 N N . ARG A 1 90 ? -12.366 -9.077 17.990 1.00 90.12 90 ARG A N 1
ATOM 697 C CA . ARG A 1 90 ? -12.797 -9.192 19.390 1.00 90.12 90 ARG A CA 1
ATOM 698 C C . ARG A 1 90 ? -12.699 -10.622 19.919 1.00 90.12 90 ARG A C 1
ATOM 700 O O . ARG A 1 90 ? -12.189 -10.829 21.015 1.00 90.12 90 ARG A O 1
ATOM 707 N N . ALA A 1 91 ? -13.187 -11.601 19.157 1.00 93.19 91 ALA A N 1
ATOM 708 C CA . ALA A 1 91 ? -13.190 -13.006 19.567 1.00 93.19 91 ALA A CA 1
ATOM 709 C C . ALA A 1 91 ? -11.771 -13.558 19.771 1.00 93.19 91 ALA A C 1
ATOM 711 O O . ALA A 1 91 ? -11.548 -14.350 20.683 1.00 93.19 91 ALA A O 1
ATOM 712 N N . ASN A 1 92 ? -10.814 -13.100 18.960 1.00 94.81 92 ASN A N 1
ATOM 713 C CA . ASN A 1 92 ? -9.424 -13.558 18.999 1.00 94.81 92 ASN A CA 1
ATOM 714 C C . ASN A 1 92 ? -8.486 -12.622 19.772 1.00 94.81 92 ASN A C 1
ATOM 716 O O . ASN A 1 92 ? -7.285 -12.876 19.799 1.00 94.81 92 ASN A O 1
ATOM 720 N N . ARG A 1 93 ? -9.005 -11.546 20.385 1.00 91.06 93 ARG A N 1
ATOM 721 C CA . ARG A 1 93 ? -8.202 -10.543 21.111 1.00 91.06 93 ARG A CA 1
ATOM 722 C C . ARG A 1 93 ? -7.015 -10.031 20.280 1.00 91.06 93 ARG A C 1
ATOM 724 O O . ARG A 1 93 ? -5.896 -9.885 20.770 1.00 91.06 93 ARG A O 1
ATOM 731 N N . LEU A 1 94 ? -7.244 -9.798 18.986 1.00 93.44 94 LEU A N 1
ATOM 732 C CA . LEU A 1 94 ? -6.204 -9.248 18.121 1.00 93.44 94 LEU A CA 1
ATOM 733 C C . LEU A 1 94 ? -5.918 -7.802 18.524 1.00 93.44 94 LEU A C 1
ATOM 735 O O . LEU A 1 94 ? -6.838 -7.042 18.814 1.00 93.44 94 LEU A O 1
ATOM 739 N N . TYR A 1 95 ? -4.639 -7.425 18.495 1.00 92.69 95 TYR A N 1
ATOM 740 C CA . TYR A 1 95 ? -4.145 -6.071 18.782 1.00 92.69 95 TYR A CA 1
ATOM 741 C C . TYR A 1 95 ? -4.250 -5.615 20.247 1.00 92.69 95 TYR A C 1
ATOM 743 O O . TYR A 1 95 ? -3.682 -4.587 20.588 1.00 92.69 95 TYR A O 1
ATOM 751 N N . THR A 1 96 ? -4.841 -6.403 21.147 1.00 79.50 96 THR A N 1
ATOM 752 C CA . THR A 1 96 ? -4.944 -6.083 22.585 1.00 79.50 96 THR A CA 1
ATOM 753 C C . THR A 1 96 ? -3.713 -6.525 23.398 1.00 79.50 96 THR A C 1
ATOM 755 O O . THR A 1 96 ? -3.820 -6.767 24.595 1.00 79.50 96 THR A O 1
ATOM 758 N N . GLY A 1 97 ? -2.561 -6.720 22.744 1.00 65.12 97 GLY A N 1
ATOM 759 C CA . GLY A 1 97 ? -1.358 -7.353 23.312 1.00 65.12 97 GLY A CA 1
ATOM 760 C C . GLY A 1 97 ? -0.189 -6.410 23.618 1.00 65.12 97 GLY A C 1
ATOM 761 O O . GLY A 1 97 ? 0.925 -6.884 23.814 1.00 65.12 97 GLY A O 1
ATOM 762 N N . GLY A 1 98 ? -0.406 -5.093 23.624 1.00 56.12 98 GLY A N 1
ATOM 763 C CA . GLY A 1 98 ? 0.588 -4.121 24.083 1.00 56.12 98 GLY A CA 1
ATOM 764 C C . GLY A 1 98 ? 0.366 -3.776 25.555 1.00 56.12 98 GLY A C 1
ATOM 765 O O . GLY A 1 98 ? -0.509 -2.971 25.843 1.00 56.12 98 GLY A O 1
ATOM 766 N N . ASN A 1 99 ? 1.168 -4.378 26.440 1.00 45.94 99 ASN A N 1
ATOM 767 C CA . ASN A 1 99 ? 1.212 -4.216 27.904 1.00 45.94 99 ASN A CA 1
ATOM 768 C C . ASN A 1 99 ? -0.075 -4.537 28.692 1.00 45.94 99 ASN A C 1
ATOM 770 O O . ASN A 1 99 ? -0.926 -3.677 28.922 1.00 45.94 99 ASN A O 1
ATOM 774 N N . GLN A 1 100 ? -0.111 -5.753 29.244 1.00 38.75 100 GLN A N 1
ATOM 775 C CA . GLN A 1 100 ? -0.400 -5.940 30.671 1.00 38.75 100 GLN A CA 1
ATOM 776 C C . GLN A 1 100 ? 0.877 -6.414 31.358 1.00 38.75 100 GLN A C 1
ATOM 778 O O . GLN A 1 100 ? 1.588 -7.228 30.725 1.00 38.75 100 GLN A O 1
#

Secondary structure (DSSP, 8-state):
-HHHHTGGGSTTHHHHHHHS----EE-TT--GGGGGGGBTTB-HHHHHHHHHTPEEPP-----HHHHHHHHHTT---BTTB-HHHHHHHHHTTTT--S--